Protein AF-A0A6M8W1L6-F1 (afdb_monomer_lite)

Sequence (162 aa):
MGEPEAQQQRPSSHPTWVLRTQVPGSVEWVDRRVSARSVLQAEAILRRQGFAVDTAGSRVVDALPDDLDSIPMVPGPLKCVRCGYELNGLTVIDAVIECPECGNGQVLLAYRPETGVDAAEQARGRRPGAIVKLVVRMLVGLLALLGAFVLLMFLSAVLLSF

Foldseek 3Di:
DDDPPDPPPDPPCQWKKWWWWDDVPHPDTDTDIDRDNDLVRRCVVCVVVVIDTDCPPMDTDGPDPPCVVPPPPPPDFDADPPPRHGQPPADQDPQWDQDPVPRDTDRNDPPPVPCPVVVVVVVVVPPVVVVVVVVVVVVVVVVVVVVVVVVVVVVVVVVVVD

Secondary structure (DSSP, 8-state):
-------------PPEEEEEEEPTT---EEEEEEE-SSHHHHHHHHHHTT-EEEEEEEEEEP-S-GGGGGS----S--B-TTT--B-TTPPPBTTEEE-TTT--EEES-------TTHHHHHHH-S-THHHHHHHHHHHHHHHHHHHHHHHHHHHHHHHHH-

Structure (mmCIF, N/CA/C/O backbone):
data_AF-A0A6M8W1L6-F1
#
_entry.id   AF-A0A6M8W1L6-F1
#
loop_
_atom_site.group_PDB
_atom_site.id
_atom_site.type_symbol
_atom_site.label_atom_id
_atom_site.label_alt_id
_atom_site.label_comp_id
_atom_site.label_asym_id
_atom_site.label_entity_id
_atom_site.label_seq_id
_atom_site.pdbx_PDB_ins_code
_atom_site.Cartn_x
_atom_site.Cartn_y
_atom_site.Cartn_z
_atom_site.occupancy
_atom_site.B_iso_or_equiv
_atom_site.auth_seq_id
_atom_site.auth_comp_id
_atom_site.auth_asym_id
_atom_site.auth_atom_id
_atom_site.pdbx_PDB_model_num
ATOM 1 N N . MET A 1 1 ? -42.434 33.999 -1.857 1.00 41.47 1 MET A N 1
ATOM 2 C CA . MET A 1 1 ? -41.641 33.190 -2.803 1.00 41.47 1 MET A CA 1
ATOM 3 C C . MET A 1 1 ? -40.193 33.357 -2.389 1.00 41.47 1 MET A C 1
ATOM 5 O O . MET A 1 1 ? -39.662 34.440 -2.569 1.00 41.47 1 MET A O 1
ATOM 9 N N . GLY A 1 2 ? -39.637 32.369 -1.693 1.00 57.69 2 GLY A N 1
ATOM 10 C CA . GLY A 1 2 ? -38.225 32.336 -1.312 1.00 57.69 2 GLY A CA 1
ATOM 11 C C . GLY A 1 2 ? -37.611 31.111 -1.969 1.00 57.69 2 GLY A C 1
ATOM 12 O O . GLY A 1 2 ? -38.146 30.015 -1.806 1.00 57.69 2 GLY A O 1
ATOM 13 N N . GLU A 1 3 ? -36.574 31.31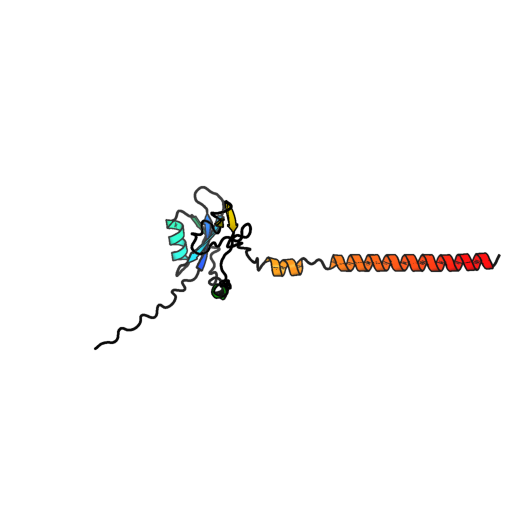4 -2.773 1.00 50.88 3 GLU A N 1
ATOM 14 C CA . GLU A 1 3 ? -35.787 30.226 -3.349 1.00 50.88 3 GLU A CA 1
ATOM 15 C C . GLU A 1 3 ? -35.067 29.466 -2.224 1.00 50.88 3 GLU A C 1
ATOM 17 O O . GLU A 1 3 ? -34.486 30.100 -1.340 1.00 50.88 3 GLU A O 1
ATOM 22 N N . PRO A 1 4 ? -35.103 28.123 -2.210 1.00 61.19 4 PRO A N 1
ATOM 23 C CA . PRO A 1 4 ? -34.268 27.350 -1.308 1.00 61.19 4 PRO A CA 1
ATOM 24 C C . PRO A 1 4 ? -32.812 27.456 -1.774 1.00 61.19 4 PRO A C 1
ATOM 26 O O . PRO A 1 4 ? -32.452 26.943 -2.833 1.00 61.19 4 PRO A O 1
ATOM 29 N N . GLU A 1 5 ? -31.975 28.123 -0.975 1.00 54.34 5 GLU A N 1
ATOM 30 C CA . GLU A 1 5 ? -30.519 28.070 -1.104 1.00 54.34 5 GLU A CA 1
ATOM 31 C C . GLU A 1 5 ? -30.075 26.605 -1.139 1.00 54.34 5 GLU A C 1
ATOM 33 O O . GLU A 1 5 ? -30.212 25.860 -0.164 1.00 54.34 5 GLU A O 1
ATOM 38 N N . ALA A 1 6 ? -29.542 26.190 -2.287 1.00 51.97 6 ALA A N 1
ATOM 39 C CA . ALA A 1 6 ? -28.841 24.932 -2.424 1.00 51.97 6 ALA A CA 1
ATOM 40 C C . ALA A 1 6 ? -27.669 24.942 -1.435 1.00 51.97 6 ALA A C 1
ATOM 42 O O . ALA A 1 6 ? -26.677 25.646 -1.628 1.00 51.97 6 ALA A O 1
ATOM 43 N N . GLN A 1 7 ? -27.803 24.177 -0.349 1.00 47.72 7 GLN A N 1
ATOM 44 C CA . GLN A 1 7 ? -26.720 23.899 0.583 1.00 47.72 7 GLN A CA 1
ATOM 45 C C . GLN A 1 7 ? -25.635 23.141 -0.174 1.00 47.72 7 GLN A C 1
ATOM 47 O O . GLN A 1 7 ? -25.642 21.916 -0.272 1.00 47.72 7 GLN A O 1
ATOM 52 N N . GLN A 1 8 ? -24.714 23.905 -0.746 1.00 50.78 8 GLN A N 1
ATOM 53 C CA . GLN A 1 8 ? -23.505 23.415 -1.366 1.00 50.78 8 GLN A CA 1
ATOM 54 C C . GLN A 1 8 ? -22.706 22.714 -0.268 1.00 50.78 8 GLN A C 1
ATOM 56 O O . GLN A 1 8 ? -22.061 23.358 0.563 1.00 50.78 8 GLN A O 1
ATOM 61 N N . GLN A 1 9 ? -22.848 21.387 -0.211 1.00 44.72 9 GLN A N 1
ATOM 62 C CA . GLN A 1 9 ? -22.098 20.489 0.655 1.00 44.72 9 GLN A CA 1
ATOM 63 C C . GLN A 1 9 ? -20.616 20.719 0.373 1.00 44.72 9 GLN A C 1
ATOM 65 O O . GLN A 1 9 ? -20.039 20.140 -0.543 1.00 44.72 9 GLN A O 1
ATOM 70 N N . ARG A 1 10 ? -19.997 21.628 1.137 1.00 48.19 10 ARG A N 1
ATOM 71 C CA . ARG A 1 10 ? -18.546 21.763 1.149 1.00 48.19 10 ARG A CA 1
ATOM 72 C C . ARG A 1 10 ? -18.006 20.404 1.578 1.00 48.19 10 ARG A C 1
ATOM 74 O O . ARG A 1 10 ? -18.414 19.943 2.649 1.00 48.19 10 ARG A O 1
ATOM 81 N N . PRO A 1 11 ? -17.128 19.764 0.790 1.00 51.62 11 PRO A N 1
ATOM 82 C CA . PRO A 1 11 ? -16.480 18.542 1.224 1.00 51.62 11 PRO A CA 1
ATOM 83 C C . PRO A 1 11 ? -15.803 18.854 2.555 1.00 51.62 11 PRO A C 1
ATOM 85 O O . PRO A 1 11 ? -14.938 19.726 2.651 1.00 51.62 11 PRO A O 1
ATOM 88 N N . SER A 1 12 ? -16.276 18.219 3.624 1.00 54.59 12 SER A N 1
ATOM 89 C CA . SER A 1 12 ? -15.684 18.346 4.946 1.00 54.59 12 SER A CA 1
ATOM 90 C C . SER A 1 12 ? -14.372 17.569 4.933 1.00 54.59 12 SER A C 1
ATOM 92 O O . SER A 1 12 ? -14.301 16.454 5.446 1.00 54.59 12 SER A O 1
ATOM 94 N N . SER A 1 13 ? -13.342 18.128 4.297 1.00 69.88 13 SER A N 1
ATOM 95 C CA . SER A 1 13 ? -12.007 17.543 4.225 1.00 69.88 13 SER A CA 1
ATOM 96 C C . SER A 1 13 ? -11.317 17.735 5.575 1.00 69.88 13 SER A C 1
ATOM 98 O O . SER A 1 13 ? -10.449 18.589 5.762 1.00 69.88 13 SER A O 1
ATOM 100 N N . HIS A 1 14 ? -11.779 17.002 6.585 1.00 80.81 14 HIS A N 1
ATOM 101 C CA . HIS A 1 14 ? -11.074 16.929 7.852 1.00 80.81 14 HIS A CA 1
ATOM 102 C C . HIS A 1 14 ? -9.703 16.281 7.606 1.00 80.81 14 HIS A C 1
ATOM 104 O O . HIS A 1 14 ? -9.654 15.214 6.985 1.00 80.81 14 HIS A O 1
ATOM 110 N N . PRO A 1 15 ? -8.599 16.905 8.064 1.00 87.06 15 PRO A N 1
ATOM 111 C CA . PRO A 1 15 ? -7.268 16.361 7.842 1.00 87.06 15 PRO A CA 1
ATOM 112 C C . PRO A 1 15 ? -7.155 14.972 8.474 1.00 87.06 15 PRO A C 1
ATOM 114 O O . PRO A 1 15 ? -7.753 14.683 9.518 1.00 87.06 15 PRO A O 1
ATOM 117 N N . THR A 1 16 ? -6.394 14.096 7.823 1.00 90.25 16 THR A N 1
ATOM 118 C CA . THR A 1 16 ? -6.144 12.749 8.333 1.00 90.25 16 THR A CA 1
ATOM 119 C C . THR A 1 16 ? -4.888 12.771 9.190 1.00 90.25 16 THR A C 1
ATOM 121 O O . THR A 1 16 ? -3.798 13.092 8.724 1.00 90.25 16 THR A O 1
ATOM 124 N N . TRP A 1 17 ? -5.032 12.421 10.462 1.00 92.81 17 TRP A N 1
ATOM 125 C CA . TRP A 1 17 ? -3.925 12.320 11.403 1.00 92.81 17 TRP A CA 1
ATOM 126 C C . TRP A 1 17 ? -3.425 10.886 11.468 1.00 92.81 17 TRP A C 1
ATOM 128 O O . TRP A 1 17 ? -4.224 9.951 11.506 1.00 92.81 17 TRP A O 1
ATOM 138 N N . VAL A 1 18 ? -2.109 10.713 11.529 1.00 94.75 18 VAL A N 1
ATOM 139 C CA . VAL A 1 18 ? -1.475 9.431 11.843 1.00 94.75 18 VAL A CA 1
ATOM 140 C C . VAL A 1 18 ? -0.905 9.513 13.247 1.00 94.75 18 VAL A C 1
ATOM 142 O O . VAL A 1 18 ? -0.069 10.372 13.524 1.00 94.75 18 VAL A O 1
ATOM 145 N N . LEU A 1 19 ? -1.384 8.635 14.127 1.00 96.06 19 LEU A N 1
ATOM 146 C CA . LEU A 1 19 ? -0.928 8.512 15.507 1.00 96.06 19 LEU A CA 1
ATOM 147 C C . LEU A 1 19 ? -0.441 7.093 15.754 1.00 96.06 19 LEU A C 1
ATOM 149 O O . LEU A 1 19 ? -1.013 6.130 15.239 1.00 96.06 19 LEU A O 1
ATOM 153 N N . ARG A 1 20 ? 0.592 6.962 16.581 1.00 96.62 20 ARG A N 1
ATOM 154 C CA . ARG A 1 20 ? 1.098 5.659 16.989 1.00 96.62 20 ARG A CA 1
ATOM 155 C C . ARG A 1 20 ? 0.250 5.147 18.149 1.00 96.62 20 ARG A C 1
ATOM 157 O O . ARG A 1 20 ? 0.045 5.849 19.137 1.00 96.62 20 ARG A O 1
ATOM 164 N N . THR A 1 21 ? -0.279 3.938 18.013 1.00 96.44 21 THR A N 1
ATOM 165 C CA . THR A 1 21 ? -1.199 3.339 18.986 1.00 96.44 21 THR A CA 1
ATOM 166 C C . THR A 1 21 ? -0.722 1.973 19.433 1.00 96.44 21 THR A C 1
ATOM 168 O O . THR A 1 21 ? -0.208 1.210 18.621 1.00 96.44 21 THR A O 1
ATOM 171 N N . GLN A 1 22 ? -0.910 1.650 20.705 1.00 96.44 22 GLN A N 1
ATOM 172 C CA . GLN A 1 22 ? -0.667 0.313 21.229 1.00 96.44 22 GLN A CA 1
ATOM 173 C C . GLN A 1 22 ? -1.964 -0.492 21.166 1.00 96.44 22 GLN A C 1
ATOM 175 O O . GLN A 1 22 ? -3.006 -0.043 21.657 1.00 96.44 22 GLN A O 1
ATOM 180 N N . VAL A 1 23 ? -1.910 -1.679 20.559 1.00 91.12 23 VAL A N 1
ATOM 181 C CA . VAL A 1 23 ? -3.072 -2.575 20.484 1.00 91.12 23 VAL A CA 1
ATOM 182 C C . VAL A 1 23 ? -3.405 -3.085 21.896 1.00 91.12 23 VAL A C 1
ATOM 184 O O . VAL A 1 23 ? -2.493 -3.525 22.601 1.00 91.12 23 VAL A O 1
ATOM 187 N N . PRO A 1 24 ? -4.679 -3.051 22.335 1.00 92.31 24 PRO A N 1
ATOM 188 C CA . PRO A 1 24 ? -5.061 -3.532 23.659 1.00 92.31 24 PRO A CA 1
ATOM 189 C C . PRO A 1 24 ? -4.610 -4.980 23.875 1.00 92.31 24 PRO A C 1
ATOM 191 O O . PRO A 1 24 ? -4.923 -5.857 23.075 1.00 92.31 24 PRO A O 1
ATOM 194 N N . GLY A 1 25 ? -3.858 -5.225 24.949 1.00 92.75 25 GLY A N 1
ATOM 195 C CA . GLY A 1 25 ? -3.314 -6.553 25.255 1.00 92.75 25 GLY A CA 1
ATOM 196 C C . GLY A 1 25 ? -2.053 -6.943 24.471 1.00 92.75 25 GLY A C 1
ATOM 197 O O . GLY A 1 25 ? -1.575 -8.061 24.633 1.00 92.75 25 GLY A O 1
ATOM 198 N N . SER A 1 26 ? -1.488 -6.041 23.664 1.00 93.75 26 SER A N 1
ATOM 199 C CA . SER A 1 26 ? -0.221 -6.237 22.951 1.00 93.75 26 SER A CA 1
ATOM 200 C C . SER A 1 26 ? 0.820 -5.192 23.361 1.00 93.75 26 SER A C 1
ATOM 202 O O . SER A 1 26 ? 0.491 -4.102 23.825 1.00 93.75 26 SER A O 1
ATOM 204 N N . VAL A 1 27 ? 2.099 -5.512 23.168 1.00 94.44 27 VAL A N 1
ATOM 205 C CA . VAL A 1 27 ? 3.224 -4.559 23.274 1.00 94.44 27 VAL A CA 1
ATOM 206 C C . VAL A 1 27 ? 3.544 -3.874 21.941 1.00 94.44 27 VAL A C 1
ATOM 208 O O . VAL A 1 27 ? 4.399 -2.994 21.882 1.00 94.44 27 VAL A O 1
ATOM 211 N N . GLU A 1 28 ? 2.871 -4.281 20.867 1.00 94.75 28 GLU A N 1
ATOM 212 C CA . GLU A 1 28 ? 3.104 -3.764 19.525 1.00 94.75 28 GLU A CA 1
ATOM 213 C C . GLU A 1 28 ? 2.476 -2.379 19.332 1.00 94.75 28 GLU A C 1
ATOM 215 O O . GL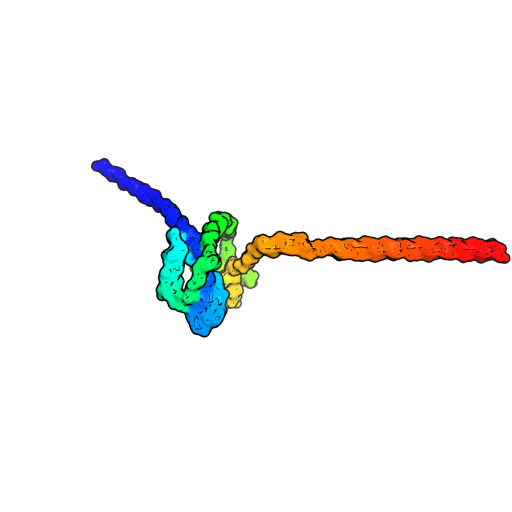U A 1 28 ? 1.302 -2.147 19.647 1.00 94.75 28 GLU A O 1
ATOM 220 N N . TRP A 1 29 ? 3.277 -1.468 18.779 1.00 94.19 29 TRP A N 1
ATOM 221 C CA . TRP A 1 29 ? 2.863 -0.124 18.403 1.00 94.19 29 TRP A CA 1
ATOM 222 C C . TRP A 1 29 ? 2.630 -0.049 16.898 1.00 94.19 29 TRP A C 1
ATOM 224 O O . TRP A 1 29 ? 3.533 -0.325 16.111 1.00 94.19 29 TRP A O 1
ATOM 234 N N . VAL A 1 30 ? 1.433 0.376 16.504 1.00 93.94 30 VAL A N 1
ATOM 235 C CA . VAL A 1 30 ? 1.002 0.466 15.108 1.00 93.94 30 VAL A CA 1
ATOM 236 C C . VAL A 1 30 ? 0.506 1.877 14.814 1.00 93.94 30 VAL A C 1
ATOM 238 O O . VAL A 1 30 ? -0.259 2.461 15.589 1.00 93.94 30 VAL A O 1
ATOM 241 N N . ASP A 1 31 ? 0.922 2.419 13.674 1.00 94.62 31 ASP A N 1
ATOM 242 C CA . ASP A 1 31 ? 0.428 3.695 13.164 1.00 94.62 31 ASP A CA 1
ATOM 243 C C . ASP A 1 31 ? -1.031 3.537 12.698 1.00 94.62 31 ASP A C 1
ATOM 245 O O . ASP A 1 31 ? -1.335 2.760 11.790 1.00 94.62 31 ASP A O 1
ATOM 249 N N . ARG A 1 32 ? -1.951 4.295 13.302 1.00 92.56 32 ARG A N 1
ATOM 250 C CA . ARG A 1 32 ? -3.367 4.350 12.914 1.00 92.56 32 ARG A CA 1
ATOM 251 C C . ARG A 1 32 ? -3.726 5.711 12.347 1.00 92.56 32 ARG A C 1
ATOM 253 O O . ARG A 1 32 ? -3.283 6.745 12.844 1.00 92.56 32 ARG A O 1
ATOM 260 N N . ARG A 1 33 ? -4.558 5.693 11.305 1.00 92.50 33 ARG A N 1
ATOM 261 C CA . ARG A 1 33 ? -5.061 6.893 10.629 1.00 92.50 33 ARG A CA 1
ATOM 262 C C . ARG A 1 33 ? -6.453 7.242 11.144 1.00 92.50 33 ARG A C 1
ATOM 264 O O . ARG A 1 33 ? -7.316 6.368 11.183 1.00 92.50 33 ARG A O 1
ATOM 271 N N . VAL A 1 34 ? -6.679 8.500 11.512 1.00 91.69 34 VAL A N 1
ATOM 272 C CA . VAL A 1 34 ? -7.975 9.003 11.988 1.00 91.69 34 VAL A CA 1
ATOM 273 C C . VAL A 1 34 ? -8.242 10.383 11.402 1.00 91.69 34 VAL A C 1
ATOM 275 O O . VAL A 1 34 ? -7.403 11.277 11.493 1.00 91.69 34 VAL A O 1
ATOM 278 N N . SER A 1 35 ? -9.426 10.573 10.822 1.00 91.25 35 SER A N 1
ATOM 279 C CA . SER A 1 35 ? -9.874 11.889 10.366 1.00 91.25 35 SER A CA 1
ATOM 280 C C . SER A 1 35 ? -10.371 12.710 11.557 1.00 91.25 35 SER A C 1
ATOM 282 O O . SER A 1 35 ? -11.282 12.292 12.276 1.00 91.25 35 SER A O 1
ATOM 284 N N . ALA A 1 36 ? -9.741 13.858 11.807 1.00 92.19 36 ALA A N 1
ATOM 285 C CA . ALA A 1 36 ? -10.075 14.727 12.933 1.00 92.19 36 ALA A CA 1
ATOM 286 C C . ALA A 1 36 ? -9.632 16.169 12.667 1.00 92.19 36 ALA A C 1
ATOM 288 O O . ALA A 1 36 ? -8.711 16.426 11.897 1.00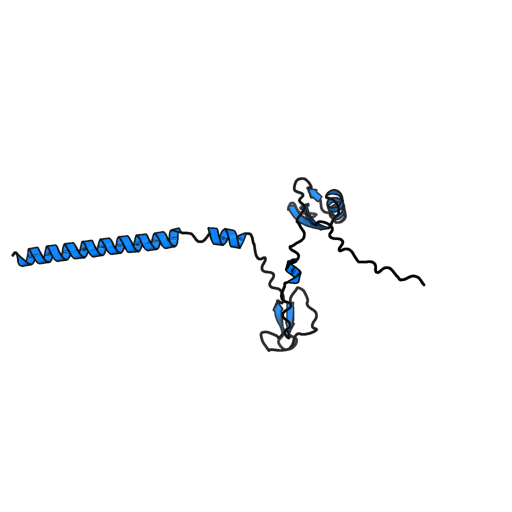 92.19 36 ALA A O 1
ATOM 289 N N . ARG A 1 37 ? -10.242 17.142 13.350 1.00 93.44 37 ARG A N 1
ATOM 290 C CA . ARG A 1 37 ? -9.880 18.563 13.206 1.00 93.44 37 ARG A CA 1
ATOM 291 C C . ARG A 1 37 ? -8.568 18.920 13.903 1.00 93.44 37 ARG A C 1
ATOM 293 O O . ARG A 1 37 ? -7.958 19.925 13.565 1.00 93.44 37 ARG A O 1
ATOM 300 N N . SER A 1 38 ? -8.146 18.122 14.880 1.00 94.69 38 SER A N 1
ATOM 301 C CA . SER A 1 38 ? -6.921 18.335 15.649 1.00 94.69 38 SER A CA 1
ATOM 302 C C . SER A 1 38 ? -6.356 17.014 16.167 1.00 94.69 38 SER A C 1
ATOM 304 O O . SER A 1 38 ? -7.087 16.030 16.307 1.00 94.69 38 SER A O 1
ATOM 306 N N . VAL A 1 39 ? -5.068 17.015 16.521 1.00 95.88 39 VAL A N 1
ATOM 307 C CA . VAL A 1 39 ? -4.394 15.859 17.134 1.00 95.88 39 VAL A CA 1
ATOM 308 C C . VAL A 1 39 ? -5.079 15.400 18.427 1.00 95.88 39 VAL A C 1
ATOM 310 O O . VAL A 1 39 ? -5.262 14.204 18.625 1.00 95.88 39 VAL A O 1
ATOM 313 N N . LEU A 1 40 ? -5.551 16.336 19.260 1.00 97.06 40 LEU A N 1
ATOM 314 C CA . LEU A 1 40 ? -6.254 16.025 20.513 1.00 97.06 40 LEU A CA 1
ATOM 315 C C . LEU A 1 40 ? -7.595 15.331 20.257 1.00 97.06 40 LEU A C 1
ATOM 317 O O . LEU A 1 40 ? -7.993 14.431 20.995 1.00 97.06 40 LEU A O 1
ATOM 321 N N . GLN A 1 41 ? -8.300 15.728 19.193 1.00 96.38 41 GLN A N 1
ATOM 322 C CA . GLN A 1 41 ? -9.532 15.057 18.796 1.00 96.38 41 GLN A CA 1
ATOM 323 C C . GLN A 1 41 ? -9.240 13.649 18.260 1.00 96.38 41 GLN A C 1
ATOM 325 O O . GLN A 1 41 ? -9.953 12.713 18.615 1.00 96.38 41 GLN A O 1
ATOM 330 N N . ALA A 1 42 ? -8.187 13.487 17.453 1.00 95.62 42 ALA A N 1
ATOM 331 C CA . ALA A 1 42 ? -7.760 12.181 16.953 1.00 95.62 42 ALA A CA 1
ATOM 332 C C . ALA A 1 42 ? -7.368 11.231 18.101 1.00 95.62 42 ALA A C 1
ATOM 334 O O . ALA A 1 42 ? -7.808 10.082 18.137 1.00 95.62 42 ALA A O 1
ATOM 335 N N . GLU A 1 43 ? -6.617 11.728 19.085 1.00 97.50 43 GLU A N 1
ATOM 336 C CA . GLU A 1 43 ? -6.265 10.995 20.301 1.00 97.50 43 GLU A CA 1
ATOM 337 C C . GLU A 1 43 ? -7.511 10.578 21.094 1.00 97.50 43 GLU A C 1
ATOM 339 O O . GLU A 1 43 ? -7.645 9.413 21.469 1.00 97.50 43 GLU A O 1
ATOM 344 N N . ALA A 1 44 ? -8.450 11.501 21.323 1.00 97.12 44 ALA A N 1
ATOM 345 C CA . ALA A 1 44 ? -9.676 11.209 22.062 1.00 97.12 44 ALA A CA 1
ATOM 346 C C . ALA A 1 44 ? -10.525 10.123 21.379 1.00 97.12 44 ALA A C 1
ATOM 348 O O . ALA A 1 44 ? -11.110 9.281 22.064 1.00 97.12 44 ALA A O 1
ATOM 349 N N . ILE A 1 45 ? -10.579 10.116 20.043 1.00 96.00 45 ILE A N 1
ATOM 350 C CA . ILE A 1 45 ? -11.257 9.072 19.262 1.00 96.00 45 ILE A CA 1
ATOM 351 C C . ILE A 1 45 ? -10.595 7.708 19.504 1.00 96.00 45 ILE A C 1
ATOM 353 O O . ILE A 1 45 ? -11.291 6.745 19.822 1.00 96.00 45 ILE A O 1
ATOM 357 N N . LEU A 1 46 ? -9.265 7.628 19.418 1.00 96.19 46 LEU A N 1
ATOM 358 C CA . LEU A 1 46 ? -8.515 6.379 19.599 1.00 96.19 46 LEU A CA 1
ATOM 359 C C . LEU A 1 46 ? -8.595 5.848 21.036 1.00 96.19 46 LEU A C 1
ATOM 361 O O . LEU A 1 46 ? -8.805 4.653 21.242 1.00 96.19 46 LEU A O 1
ATOM 365 N N . ARG A 1 47 ? -8.525 6.724 22.043 1.00 96.06 47 ARG A N 1
ATOM 366 C CA . ARG A 1 47 ? -8.679 6.323 23.451 1.00 96.06 47 ARG A CA 1
ATOM 367 C C . ARG A 1 47 ? -10.070 5.761 23.752 1.00 96.06 47 ARG A C 1
ATOM 369 O O . ARG A 1 47 ? -10.182 4.805 24.512 1.00 96.06 47 ARG A O 1
ATOM 376 N N . ARG A 1 48 ? -11.135 6.291 23.131 1.00 96.12 48 ARG A N 1
ATOM 377 C CA . ARG A 1 48 ? -12.502 5.734 23.261 1.00 96.12 48 ARG A CA 1
ATOM 378 C C . ARG A 1 48 ? -12.631 4.326 22.681 1.00 96.12 48 ARG A C 1
ATOM 380 O O . ARG A 1 48 ? -13.504 3.582 23.107 1.00 96.12 48 ARG A O 1
ATOM 387 N N . GLN A 1 49 ? -11.765 3.965 21.737 1.00 95.44 49 GLN A N 1
ATOM 388 C CA . GLN A 1 49 ? -11.678 2.618 21.172 1.00 95.44 49 GLN A CA 1
ATOM 389 C C . GLN A 1 49 ? -10.779 1.680 22.002 1.00 95.44 49 GLN A C 1
ATOM 391 O O . GLN A 1 49 ? -10.593 0.526 21.629 1.00 95.44 49 GLN A O 1
ATOM 396 N N . GLY A 1 50 ? -10.225 2.156 23.123 1.00 95.44 50 GLY A N 1
ATOM 397 C CA . GLY A 1 50 ? -9.390 1.369 24.032 1.00 95.44 50 GLY A CA 1
ATOM 398 C C . GLY A 1 50 ? -7.896 1.374 23.706 1.00 95.44 50 GLY A C 1
ATOM 399 O O . GLY A 1 50 ? -7.137 0.705 24.400 1.00 95.44 50 GLY A O 1
ATOM 400 N N . PHE A 1 51 ? -7.448 2.120 22.693 1.00 95.94 51 PHE A N 1
ATOM 401 C CA . PHE A 1 51 ? -6.025 2.211 22.356 1.00 95.94 51 PHE A CA 1
ATOM 402 C C . PHE A 1 51 ? -5.275 3.139 23.320 1.00 95.94 51 PHE A C 1
ATOM 404 O O . PHE A 1 51 ? -5.755 4.230 23.644 1.00 95.94 51 PHE A O 1
ATOM 411 N N . ALA A 1 52 ? -4.056 2.756 23.713 1.00 96.50 52 ALA A N 1
ATOM 412 C CA . ALA A 1 52 ? -3.090 3.721 24.238 1.00 96.50 52 ALA A CA 1
ATOM 413 C C . ALA A 1 52 ? -2.436 4.458 23.060 1.00 96.50 52 ALA A C 1
ATOM 415 O O . ALA A 1 52 ? -2.174 3.853 22.020 1.00 96.50 52 ALA A O 1
ATOM 416 N N . VAL A 1 53 ? -2.218 5.766 23.195 1.00 96.12 53 VAL A N 1
ATOM 417 C CA . VAL A 1 53 ? -1.833 6.649 22.084 1.00 96.12 53 VAL A CA 1
ATOM 418 C C . VAL A 1 53 ? -0.562 7.409 22.443 1.00 96.12 53 VAL A C 1
ATOM 420 O O . VAL A 1 53 ? -0.483 7.991 23.523 1.00 96.12 53 VAL A O 1
ATOM 423 N N . ASP A 1 54 ? 0.400 7.433 21.523 1.00 95.88 54 ASP A N 1
ATOM 424 C CA . ASP A 1 54 ? 1.585 8.287 21.573 1.00 95.88 54 ASP A CA 1
ATOM 425 C C . ASP A 1 54 ? 1.448 9.421 20.546 1.00 95.88 54 ASP A C 1
ATOM 427 O O . ASP A 1 54 ? 1.415 9.204 19.330 1.00 95.88 54 ASP A O 1
ATOM 431 N N . THR A 1 55 ? 1.346 10.652 21.048 1.00 94.00 55 THR A N 1
ATOM 432 C CA . THR A 1 55 ? 1.202 11.863 20.232 1.00 94.00 55 THR A CA 1
ATOM 433 C C . THR A 1 55 ? 2.542 12.467 19.812 1.00 94.00 55 THR A C 1
ATOM 435 O O . THR A 1 55 ? 2.547 13.340 18.941 1.00 94.00 55 THR A O 1
ATOM 438 N N . ALA A 1 56 ? 3.674 12.027 20.377 1.00 92.31 56 ALA A N 1
ATOM 439 C CA . ALA A 1 56 ? 4.993 12.591 20.076 1.00 92.31 56 ALA A CA 1
ATOM 440 C C . ALA A 1 56 ? 5.402 12.368 18.610 1.00 92.31 56 ALA A C 1
ATOM 442 O O . ALA A 1 56 ? 6.095 13.198 18.028 1.00 92.31 56 ALA A O 1
ATOM 443 N N . GLY A 1 57 ? 4.925 11.277 18.000 1.00 86.06 57 GLY A N 1
ATOM 444 C CA . GLY A 1 57 ? 5.114 10.961 16.581 1.00 86.06 57 GLY A CA 1
ATOM 445 C C . GLY A 1 57 ? 3.956 11.371 15.667 1.00 86.06 57 GLY A C 1
ATOM 446 O O . GLY A 1 57 ? 3.894 10.898 14.532 1.00 86.06 57 GLY A O 1
ATOM 447 N N . SER A 1 58 ? 3.007 12.181 16.150 1.00 90.00 58 SER A N 1
ATOM 448 C CA . SER A 1 58 ? 1.822 12.528 15.363 1.00 90.00 58 SER A CA 1
ATOM 449 C C . SER A 1 58 ? 2.169 13.402 14.156 1.00 90.00 58 SER A C 1
ATOM 451 O O . SER A 1 58 ? 2.966 14.336 14.236 1.00 90.00 58 SER A O 1
ATOM 453 N N . ARG A 1 59 ? 1.550 13.097 13.016 1.00 93.38 59 ARG A N 1
ATOM 454 C CA . ARG A 1 59 ? 1.689 13.880 11.783 1.00 93.38 59 ARG A CA 1
ATOM 455 C C . ARG A 1 59 ? 0.373 13.939 11.028 1.00 93.38 59 ARG A C 1
ATOM 457 O O . ARG A 1 59 ? -0.400 12.979 11.043 1.00 93.38 59 ARG A O 1
ATOM 464 N N . VAL A 1 60 ? 0.140 15.060 10.356 1.00 91.75 60 VAL A N 1
ATOM 465 C CA . VAL A 1 60 ? -0.916 15.163 9.349 1.00 91.75 60 VAL A CA 1
ATOM 466 C C . VAL A 1 60 ? -0.409 14.457 8.102 1.00 91.75 60 VAL A C 1
ATOM 468 O O . VAL A 1 60 ? 0.698 14.725 7.641 1.00 91.75 60 VAL A O 1
ATOM 471 N N . VAL A 1 61 ? -1.192 13.514 7.598 1.00 88.06 61 VAL A N 1
ATOM 472 C CA . VAL A 1 61 ? -1.001 12.977 6.257 1.00 88.06 61 VAL A CA 1
ATOM 473 C C . VAL A 1 61 ? -2.033 13.681 5.404 1.00 88.06 61 VAL A C 1
ATOM 475 O O . VAL A 1 61 ? -3.235 13.562 5.669 1.00 88.06 61 VAL A O 1
ATOM 478 N N . ASP A 1 62 ? -1.546 14.459 4.437 1.00 77.06 62 ASP A N 1
ATOM 479 C CA . ASP A 1 62 ? -2.401 15.050 3.417 1.00 77.06 62 ASP A CA 1
ATOM 480 C C . ASP A 1 62 ? -3.286 13.940 2.863 1.00 77.06 62 ASP A C 1
ATOM 482 O O . ASP A 1 62 ? -2.830 12.799 2.701 1.00 77.06 62 ASP A O 1
ATOM 486 N N . ALA A 1 63 ? -4.577 14.250 2.712 1.00 61.91 63 ALA A N 1
ATOM 487 C CA . ALA A 1 63 ? -5.546 13.302 2.192 1.00 61.91 63 ALA A CA 1
ATOM 488 C C . ALA A 1 63 ? -4.916 12.583 0.997 1.00 61.91 63 ALA A C 1
ATOM 490 O O . ALA A 1 63 ? -4.236 13.211 0.183 1.00 61.91 63 ALA A O 1
ATOM 491 N N . LEU A 1 64 ? -5.064 11.254 0.990 1.00 55.34 64 LEU A N 1
ATOM 492 C CA . LEU A 1 64 ? -4.643 10.389 -0.106 1.00 55.34 64 LEU A CA 1
ATOM 493 C C . LEU A 1 64 ? -4.911 11.138 -1.421 1.00 55.34 64 LEU A C 1
ATOM 495 O O . LEU A 1 64 ? -6.008 11.691 -1.511 1.00 55.34 64 LEU A O 1
ATOM 499 N N . PRO A 1 65 ? -3.941 11.247 -2.352 1.00 49.44 65 PRO A N 1
ATOM 500 C CA . PRO A 1 65 ? -4.113 12.086 -3.532 1.00 49.44 65 PRO A CA 1
ATOM 501 C C . PRO A 1 65 ? -5.491 11.813 -4.137 1.00 49.44 65 PRO A C 1
ATOM 503 O O . PRO A 1 65 ? -5.844 10.648 -4.335 1.00 49.44 65 PRO A O 1
ATOM 506 N N . ASP A 1 66 ? -6.263 12.879 -4.376 1.00 50.06 66 ASP A N 1
ATOM 507 C CA . ASP A 1 66 ? -7.609 12.837 -4.979 1.00 50.06 66 ASP A CA 1
ATOM 508 C C . ASP A 1 66 ? -7.619 12.105 -6.342 1.00 50.06 66 ASP A C 1
ATOM 510 O O . ASP A 1 66 ? -8.671 11.824 -6.905 1.00 50.06 66 ASP A O 1
ATOM 514 N N . ASP A 1 67 ? -6.454 11.692 -6.845 1.00 44.66 67 ASP A N 1
ATOM 515 C CA . ASP A 1 67 ? -6.257 10.841 -8.016 1.00 44.66 67 ASP A CA 1
ATOM 516 C C . ASP A 1 67 ? -6.906 9.440 -7.917 1.00 44.66 67 ASP A C 1
ATOM 518 O O . ASP A 1 67 ? -6.857 8.676 -8.884 1.00 44.66 67 ASP A O 1
ATOM 522 N N . LEU A 1 68 ? -7.573 9.084 -6.810 1.00 51.03 68 LEU A N 1
ATOM 523 C CA . LEU A 1 68 ? -8.499 7.940 -6.787 1.00 51.03 68 LEU A CA 1
ATOM 524 C C . LEU A 1 68 ? -9.752 8.154 -7.654 1.00 51.03 68 LEU A C 1
ATOM 526 O O . LEU A 1 68 ? -10.353 7.162 -8.067 1.00 51.03 68 LEU A O 1
ATOM 530 N N . ASP A 1 69 ? -10.088 9.396 -8.020 1.00 45.28 69 ASP A N 1
ATOM 531 C CA . ASP A 1 69 ? -11.102 9.693 -9.049 1.00 45.28 69 ASP A CA 1
ATOM 532 C C . ASP A 1 69 ? -10.671 9.238 -10.457 1.00 45.28 69 ASP A C 1
ATOM 534 O O . ASP A 1 69 ? -11.447 9.292 -11.412 1.00 45.28 69 ASP A O 1
ATOM 538 N N . SER A 1 70 ? -9.442 8.732 -10.591 1.00 44.31 70 SER A N 1
ATOM 539 C CA . SER A 1 70 ? -8.911 8.157 -11.821 1.00 44.31 70 SER A CA 1
ATOM 540 C C . SER A 1 70 ? -8.486 6.696 -11.681 1.00 44.31 70 SER A C 1
ATOM 542 O O . SER A 1 70 ? -7.669 6.221 -12.467 1.00 44.31 70 SER A O 1
ATOM 544 N N . ILE A 1 71 ? -9.073 5.919 -10.756 1.00 48.75 71 ILE A N 1
ATOM 545 C CA . ILE A 1 71 ? -9.189 4.486 -11.058 1.00 48.75 71 ILE A CA 1
ATOM 546 C C . ILE A 1 71 ? -10.094 4.434 -12.289 1.00 48.75 71 ILE A C 1
ATOM 548 O O . ILE A 1 71 ? -11.258 4.822 -12.167 1.00 48.75 71 ILE A O 1
ATOM 552 N N . PRO A 1 72 ? -9.619 4.002 -13.472 1.00 43.69 72 PRO A N 1
ATOM 553 C CA . PRO A 1 72 ? -10.521 3.793 -14.584 1.00 43.69 72 PRO A CA 1
ATOM 554 C C . PRO A 1 72 ? -11.538 2.764 -14.099 1.00 43.69 72 PRO A C 1
ATOM 556 O O . PRO A 1 72 ? -11.216 1.584 -13.960 1.00 43.69 72 PRO A O 1
ATOM 559 N N . MET A 1 73 ? -12.759 3.207 -13.788 1.00 47.53 73 MET A N 1
ATOM 560 C CA . MET A 1 73 ? -13.908 2.321 -13.783 1.00 47.53 73 MET A CA 1
ATOM 561 C C . MET A 1 73 ? -13.879 1.704 -15.167 1.00 47.53 73 MET A C 1
ATOM 563 O O . MET A 1 73 ? -14.208 2.385 -16.131 1.00 47.53 73 MET A O 1
ATOM 567 N N . VAL A 1 74 ? -13.373 0.476 -15.284 1.00 49.62 74 VAL A N 1
ATOM 568 C CA . VAL A 1 74 ? -13.361 -0.243 -16.550 1.00 49.62 74 VAL A CA 1
ATOM 569 C C . VAL A 1 74 ? -14.836 -0.383 -16.907 1.00 49.62 74 VAL A C 1
ATOM 571 O O . VAL A 1 74 ? -15.534 -1.154 -16.245 1.00 49.62 74 VAL A O 1
ATOM 574 N N . PRO A 1 75 ? -15.361 0.384 -17.881 1.00 48.41 75 PRO A N 1
ATOM 575 C CA . PRO A 1 75 ? -16.759 0.317 -18.243 1.00 48.41 75 PRO A CA 1
ATOM 576 C C . PRO A 1 75 ? -16.870 -0.889 -19.165 1.00 48.41 75 PRO A C 1
ATOM 578 O O . PRO A 1 75 ? -16.846 -0.787 -20.388 1.00 48.41 75 PRO A O 1
ATOM 581 N N . GLY A 1 76 ? -16.854 -2.067 -18.558 1.00 67.56 76 GLY A N 1
ATOM 582 C CA . GLY A 1 76 ? -16.883 -3.339 -19.246 1.00 67.56 76 GLY A CA 1
ATOM 583 C C . GLY A 1 76 ? -17.614 -4.362 -18.388 1.00 67.56 76 GLY A C 1
ATOM 584 O O . GLY A 1 76 ? -17.509 -4.312 -17.162 1.00 67.56 76 GLY A O 1
ATOM 585 N N . PRO A 1 77 ? -18.369 -5.285 -19.004 1.00 73.88 77 PRO A N 1
ATOM 586 C CA . PRO A 1 77 ? -19.018 -6.356 -18.267 1.00 73.88 77 PRO A CA 1
ATOM 587 C C . PRO A 1 77 ? -17.950 -7.177 -17.538 1.00 73.88 77 PRO A C 1
ATOM 589 O O . PRO A 1 77 ? -17.035 -7.719 -18.164 1.00 73.88 77 PRO A O 1
ATOM 592 N N . LEU A 1 78 ? -18.067 -7.269 -16.214 1.00 84.25 78 LEU A N 1
ATOM 593 C CA . LEU A 1 78 ? -17.224 -8.143 -15.409 1.00 84.25 78 LEU A CA 1
ATOM 594 C C . LEU A 1 78 ? -17.565 -9.585 -15.775 1.00 84.25 78 LEU A C 1
ATOM 596 O O . LEU A 1 78 ? -18.702 -10.014 -15.606 1.00 84.25 78 LEU A O 1
ATOM 600 N N . LYS A 1 79 ? -16.592 -10.331 -16.299 1.00 88.94 79 LYS A N 1
ATOM 601 C CA . LYS A 1 79 ? -16.764 -11.738 -16.675 1.00 88.94 79 LYS A CA 1
ATOM 602 C C . LYS A 1 79 ? -15.855 -12.626 -15.849 1.00 88.94 79 LYS A C 1
ATOM 604 O O . LYS A 1 79 ? -14.724 -12.248 -15.548 1.00 88.94 79 LYS A O 1
ATOM 609 N N . CYS A 1 80 ? -16.341 -13.817 -15.519 1.00 88.69 80 CYS A N 1
ATOM 610 C CA . CYS A 1 80 ? -15.540 -14.836 -14.868 1.00 88.69 80 CYS A CA 1
ATOM 611 C C . CYS A 1 80 ? -14.354 -15.211 -15.759 1.00 88.69 80 CYS A C 1
ATOM 613 O O . CYS A 1 80 ? -14.545 -15.658 -16.889 1.00 88.69 80 CYS A O 1
ATOM 615 N N . VAL A 1 81 ? -13.135 -15.106 -15.230 1.00 87.44 81 VAL A N 1
ATOM 616 C CA . VAL A 1 81 ? -11.900 -15.450 -15.962 1.00 87.44 81 VAL A CA 1
ATOM 617 C C . VAL A 1 81 ? -11.885 -16.914 -16.424 1.00 87.44 81 VAL A C 1
ATOM 619 O O . VAL A 1 81 ? -11.245 -17.246 -17.418 1.00 87.44 81 VAL A O 1
ATOM 622 N N . ARG A 1 82 ? -12.602 -17.800 -15.719 1.00 90.75 82 ARG A N 1
ATOM 623 C CA . ARG A 1 82 ? -12.603 -19.240 -15.993 1.00 90.75 82 ARG A CA 1
ATOM 624 C C . ARG A 1 82 ? -13.675 -19.680 -16.990 1.00 90.75 82 ARG A C 1
ATOM 626 O O . ARG A 1 82 ? -13.370 -20.475 -17.871 1.00 90.75 82 ARG A O 1
ATOM 633 N N . CYS A 1 83 ? -14.915 -19.214 -16.837 1.00 90.81 83 CYS A N 1
ATOM 634 C CA . CYS A 1 83 ? -16.049 -19.680 -17.651 1.00 90.81 83 CYS A CA 1
ATOM 635 C C . CYS A 1 83 ? -16.728 -18.584 -18.487 1.00 90.81 83 CYS A C 1
ATOM 637 O O . CYS A 1 83 ? -17.639 -18.884 -19.250 1.00 90.81 83 CYS A O 1
ATOM 639 N N . GLY A 1 84 ? -16.317 -17.320 -18.354 1.00 89.94 84 GLY A N 1
ATOM 640 C CA . GLY A 1 84 ? -16.882 -16.198 -19.108 1.00 89.94 84 GLY A CA 1
ATOM 641 C C . GLY A 1 84 ? -18.260 -15.717 -18.640 1.00 89.94 84 GLY A C 1
ATOM 642 O O . GLY A 1 84 ? -18.793 -14.789 -19.244 1.00 89.94 84 GLY A O 1
ATOM 643 N N . TYR A 1 85 ? -18.820 -16.309 -17.577 1.00 89.56 85 TYR A N 1
ATOM 644 C CA . TYR A 1 85 ? -20.106 -15.906 -16.997 1.00 89.56 85 TYR A CA 1
ATOM 645 C C . TYR A 1 85 ? -20.092 -14.440 -16.549 1.00 89.56 85 TYR A C 1
ATOM 647 O O . TYR A 1 85 ? -19.093 -13.978 -15.996 1.00 89.56 85 TYR A O 1
ATOM 655 N N . GLU A 1 86 ? -21.188 -13.715 -16.768 1.00 89.50 86 GLU A N 1
ATOM 656 C CA . GLU A 1 86 ? -21.302 -12.303 -16.398 1.00 89.50 86 GLU A CA 1
ATOM 657 C C . GLU A 1 86 ? -21.546 -12.140 -14.895 1.00 89.50 86 GLU A C 1
ATOM 659 O O . GLU A 1 86 ? -22.508 -12.648 -14.333 1.00 89.50 86 GLU A O 1
ATOM 664 N N . LEU A 1 87 ? -20.657 -11.404 -14.238 1.00 86.25 87 LEU A N 1
ATOM 665 C CA . LEU A 1 87 ? -20.629 -11.198 -12.790 1.00 86.25 87 LEU A CA 1
ATOM 666 C C . LEU A 1 87 ? -21.218 -9.841 -12.375 1.00 86.25 87 LEU A C 1
ATOM 668 O O . LEU A 1 87 ? -21.038 -9.395 -11.243 1.00 86.25 87 LEU A O 1
ATOM 672 N N . ASN A 1 88 ? -21.911 -9.166 -13.294 1.00 83.56 88 ASN A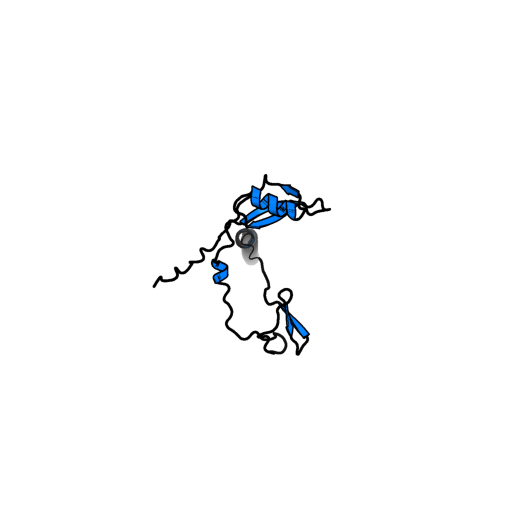 N 1
ATOM 673 C CA . ASN A 1 88 ? -22.546 -7.879 -13.034 1.00 83.56 88 ASN A CA 1
ATOM 674 C C . ASN A 1 88 ? -23.675 -8.043 -11.999 1.00 83.56 88 ASN A C 1
ATOM 676 O O . ASN A 1 88 ? -24.513 -8.931 -12.126 1.00 83.56 88 ASN A O 1
ATOM 680 N N . GLY A 1 89 ? -23.715 -7.173 -10.985 1.00 78.12 89 GLY A N 1
ATOM 681 C CA . GLY A 1 89 ? -24.772 -7.176 -9.963 1.00 78.12 89 GLY A CA 1
ATOM 682 C C . GLY A 1 89 ? -24.595 -8.192 -8.826 1.00 78.12 89 GLY A C 1
ATOM 683 O O . GLY A 1 89 ? -25.470 -8.278 -7.967 1.00 78.12 89 GLY A O 1
ATOM 684 N N . LEU A 1 90 ? -23.483 -8.935 -8.783 1.00 77.94 90 LEU A N 1
ATOM 685 C CA . LEU A 1 90 ? -23.138 -9.788 -7.642 1.00 77.94 90 LEU A CA 1
ATOM 686 C C . LEU A 1 90 ? -22.528 -8.962 -6.499 1.00 77.94 90 LEU A C 1
ATOM 688 O O . LEU A 1 90 ? -21.740 -8.042 -6.727 1.00 77.94 90 LEU A O 1
ATOM 692 N N . THR A 1 91 ? -22.878 -9.310 -5.259 1.00 73.12 91 THR A N 1
ATOM 693 C CA . THR A 1 91 ? -22.318 -8.677 -4.059 1.00 73.12 91 THR A CA 1
ATOM 694 C C . THR A 1 91 ? -20.847 -9.050 -3.904 1.00 73.12 91 THR A C 1
ATOM 696 O O . THR A 1 91 ? -20.495 -10.227 -3.883 1.00 73.12 91 THR A O 1
ATOM 699 N N . VAL A 1 92 ? -19.990 -8.042 -3.761 1.00 74.38 92 VAL A N 1
ATOM 700 C CA . VAL A 1 92 ? -18.563 -8.227 -3.478 1.00 74.38 92 VAL A CA 1
ATOM 701 C C . VAL A 1 92 ? -18.380 -8.481 -1.983 1.00 74.38 92 VAL A C 1
ATOM 703 O O . VAL A 1 92 ? -18.815 -7.665 -1.171 1.00 74.38 92 VAL A O 1
ATOM 706 N N . ILE A 1 93 ? -17.713 -9.578 -1.619 1.00 69.62 93 ILE A N 1
ATOM 707 C CA . ILE A 1 93 ? -17.347 -9.906 -0.233 1.00 69.62 93 ILE A CA 1
ATOM 708 C C . ILE A 1 93 ? -15.820 -9.973 -0.179 1.00 69.62 93 ILE A C 1
ATOM 710 O O . ILE A 1 93 ? -15.207 -10.676 -0.975 1.00 69.62 93 ILE A O 1
ATOM 714 N N . ASP A 1 94 ? -15.191 -9.193 0.701 1.00 68.44 94 ASP A N 1
ATOM 715 C CA . ASP A 1 94 ? -13.730 -9.192 0.895 1.00 68.44 94 ASP A CA 1
ATOM 716 C C . ASP A 1 94 ? -12.901 -8.990 -0.394 1.00 68.44 94 ASP A C 1
ATOM 718 O O . ASP A 1 94 ? -11.834 -9.571 -0.572 1.00 68.44 94 ASP A O 1
ATOM 722 N N . ALA A 1 95 ? -13.395 -8.152 -1.315 1.00 80.44 95 ALA A N 1
ATOM 723 C CA . ALA A 1 95 ? -12.799 -7.898 -2.636 1.00 80.44 95 ALA A CA 1
ATOM 724 C C . ALA A 1 95 ? -12.718 -9.127 -3.567 1.00 80.44 95 ALA A C 1
ATOM 726 O O . ALA A 1 95 ? -12.025 -9.085 -4.590 1.00 80.44 95 ALA A O 1
ATOM 727 N N . VAL A 1 96 ? -13.465 -10.189 -3.262 1.00 78.69 96 VAL A N 1
ATOM 728 C CA . VAL A 1 96 ? -13.623 -11.383 -4.092 1.00 78.69 96 VAL A CA 1
ATOM 729 C C . VAL A 1 96 ? -15.068 -11.468 -4.589 1.00 78.69 96 VAL A C 1
ATOM 731 O O . VAL A 1 96 ? -16.019 -11.195 -3.857 1.00 78.69 96 VAL A O 1
ATOM 734 N N . ILE A 1 97 ? -15.242 -11.843 -5.857 1.0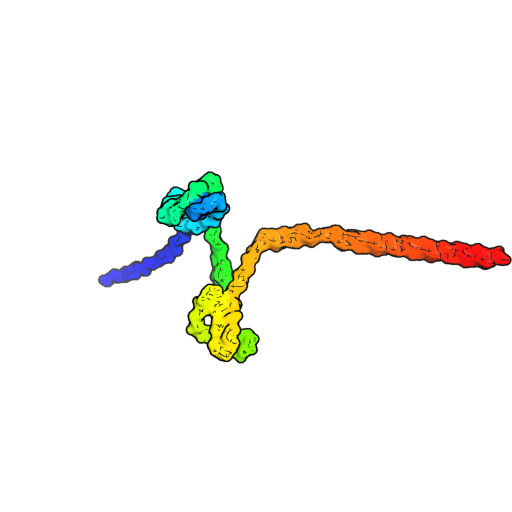0 85.50 97 ILE A N 1
ATOM 735 C CA . ILE A 1 97 ? -16.522 -12.322 -6.389 1.00 85.50 97 ILE A CA 1
ATOM 736 C C . ILE A 1 97 ? -16.382 -13.806 -6.693 1.00 85.50 97 ILE A C 1
ATOM 738 O O . ILE A 1 97 ? -15.522 -14.204 -7.479 1.00 85.50 97 ILE A O 1
ATOM 742 N N . GLU A 1 98 ? -17.261 -14.619 -6.122 1.00 87.94 98 GLU A N 1
ATOM 743 C CA . GLU A 1 98 ? -17.392 -16.025 -6.490 1.00 87.94 98 GLU A CA 1
ATOM 744 C C . GLU A 1 98 ? -18.311 -16.182 -7.703 1.00 87.94 98 GLU A C 1
ATOM 746 O O . GLU A 1 98 ? -19.414 -15.638 -7.759 1.00 87.94 98 GLU A O 1
ATOM 751 N N . CYS A 1 99 ? -17.849 -16.930 -8.703 1.00 89.44 99 CYS A N 1
ATOM 752 C CA . CYS A 1 99 ? -18.668 -17.254 -9.861 1.00 89.44 99 CYS A CA 1
ATOM 753 C C . CYS A 1 99 ? -19.683 -18.361 -9.515 1.00 89.44 99 CYS A C 1
ATOM 755 O O . CYS A 1 99 ? -19.248 -19.458 -9.159 1.00 89.44 99 CYS A O 1
ATOM 757 N N . PRO A 1 100 ? -20.999 -18.145 -9.702 1.00 88.50 100 PRO A N 1
ATOM 758 C CA . PRO A 1 100 ? -22.017 -19.146 -9.368 1.00 88.50 100 PRO A CA 1
ATOM 759 C C . PRO A 1 100 ? -21.978 -20.383 -10.280 1.00 88.50 100 PRO A C 1
ATOM 761 O O . PRO A 1 100 ? -22.364 -21.465 -9.855 1.00 88.50 100 PRO A O 1
ATOM 764 N N . GLU A 1 101 ? -21.475 -20.246 -11.511 1.00 92.81 101 GLU A N 1
ATOM 765 C CA . GLU A 1 101 ? -21.414 -21.348 -12.483 1.00 92.81 101 GLU A CA 1
ATOM 766 C C . GLU A 1 101 ? -20.264 -22.326 -12.215 1.00 92.81 101 GLU A C 1
ATOM 768 O O . GLU A 1 101 ? -20.410 -23.535 -12.364 1.00 92.81 101 GLU A O 1
ATOM 773 N N . CYS A 1 102 ? -19.082 -21.813 -11.854 1.00 91.69 102 CYS A N 1
ATOM 774 C CA . CYS A 1 102 ? -17.869 -22.635 -11.746 1.00 91.69 102 CYS A CA 1
ATOM 775 C C . CYS A 1 102 ? -17.188 -22.596 -10.372 1.00 91.69 102 CYS A C 1
ATOM 777 O O . CYS A 1 102 ? -16.138 -23.220 -10.203 1.00 91.69 102 CYS A O 1
ATOM 779 N N . GLY A 1 103 ? -17.735 -21.838 -9.417 1.00 90.69 103 GLY A N 1
ATOM 780 C CA . GLY A 1 103 ? -17.194 -21.677 -8.065 1.00 90.69 103 GLY A CA 1
ATOM 781 C C . GLY A 1 103 ? -15.866 -20.920 -7.996 1.00 90.69 103 GLY A C 1
ATOM 782 O O . GLY A 1 103 ? -15.204 -20.925 -6.964 1.00 90.69 103 GLY A O 1
ATOM 783 N N . ASN A 1 104 ? -15.416 -20.301 -9.092 1.00 89.56 104 ASN A N 1
ATOM 784 C CA . ASN A 1 104 ? -14.133 -19.607 -9.112 1.00 89.56 104 ASN A CA 1
ATOM 785 C C . ASN A 1 104 ? -14.240 -18.238 -8.426 1.00 89.56 104 ASN A C 1
ATOM 787 O O . ASN A 1 104 ? -14.906 -17.347 -8.957 1.00 89.56 104 ASN A O 1
ATOM 791 N N . GLY A 1 105 ? -13.545 -18.060 -7.302 1.00 85.88 105 GLY A N 1
ATOM 792 C CA . GLY A 1 105 ? -13.343 -16.759 -6.664 1.00 85.88 105 GLY A CA 1
ATOM 793 C C . GLY A 1 105 ? -12.357 -15.906 -7.461 1.00 85.88 105 GLY A C 1
ATOM 794 O O . GLY A 1 105 ? -11.187 -16.264 -7.592 1.00 85.88 105 GLY A O 1
ATOM 795 N N . GLN A 1 106 ? -12.819 -14.788 -8.018 1.00 83.62 106 GLN A N 1
ATOM 796 C CA . GLN A 1 106 ? -11.962 -13.800 -8.669 1.00 83.62 106 GLN A CA 1
ATOM 797 C C . GLN A 1 106 ? -11.775 -12.573 -7.778 1.00 83.62 106 GLN A C 1
ATOM 799 O O . GLN A 1 106 ? -12.742 -11.998 -7.283 1.00 83.62 106 GLN A O 1
ATOM 804 N N . VAL A 1 107 ? -10.523 -12.163 -7.588 1.00 82.25 107 VAL A N 1
ATOM 805 C CA . VAL A 1 107 ? -10.173 -10.963 -6.820 1.00 82.25 107 VAL A CA 1
ATOM 806 C C . VAL A 1 107 ? -10.368 -9.741 -7.718 1.00 82.25 107 VAL A C 1
ATOM 808 O O . VAL A 1 107 ? -9.755 -9.658 -8.782 1.00 82.25 107 VAL A O 1
ATOM 811 N N . LEU A 1 108 ? -11.223 -8.803 -7.311 1.00 73.50 108 LEU A N 1
ATOM 812 C CA . LEU A 1 108 ? -11.522 -7.586 -8.077 1.00 73.50 108 LEU A CA 1
ATOM 813 C C . LEU A 1 108 ? -10.502 -6.473 -7.855 1.00 73.50 108 LEU A C 1
ATOM 815 O O . LEU A 1 108 ? -10.200 -5.717 -8.772 1.00 73.50 108 LEU A O 1
ATOM 819 N N . LEU A 1 109 ? -9.984 -6.371 -6.633 1.00 64.50 109 LEU A N 1
ATOM 820 C CA . LEU A 1 109 ? -8.915 -5.449 -6.284 1.00 64.50 109 LEU A CA 1
ATOM 821 C C . LEU A 1 109 ? -7.723 -6.264 -5.799 1.00 64.50 109 LEU A C 1
ATOM 823 O O . LEU A 1 109 ? -7.629 -6.628 -4.629 1.00 64.50 109 LEU A O 1
ATOM 827 N N . ALA A 1 110 ? -6.760 -6.495 -6.686 1.00 54.66 110 ALA A N 1
ATOM 828 C CA . ALA A 1 110 ? -5.395 -6.653 -6.221 1.00 54.66 110 ALA A CA 1
ATOM 829 C C . ALA A 1 110 ? -4.917 -5.250 -5.835 1.00 54.66 110 ALA A C 1
ATOM 831 O O . ALA A 1 110 ? -4.396 -4.519 -6.676 1.00 54.66 110 ALA A O 1
ATOM 832 N N . TYR A 1 111 ? -5.130 -4.846 -4.578 1.00 44.28 111 TYR A N 1
ATOM 833 C CA . TYR A 1 111 ? -4.402 -3.709 -4.024 1.00 44.28 111 TYR A CA 1
ATOM 834 C C . TYR A 1 111 ? -2.926 -4.110 -3.997 1.00 44.28 111 TYR A C 1
ATOM 836 O O . TYR A 1 111 ? -2.423 -4.671 -3.026 1.00 44.28 111 TYR A O 1
ATOM 844 N N . ARG A 1 112 ? -2.226 -3.881 -5.110 1.00 44.81 112 ARG A N 1
ATOM 845 C CA . ARG A 1 112 ? -0.799 -3.630 -5.047 1.00 44.81 112 ARG A CA 1
ATOM 846 C C . ARG A 1 112 ? -0.714 -2.249 -4.419 1.00 44.81 112 ARG A C 1
ATOM 848 O O . ARG A 1 112 ? -1.119 -1.299 -5.086 1.00 44.81 112 ARG A O 1
ATOM 855 N N . PRO A 1 113 ? -0.236 -2.098 -3.170 1.00 44.94 113 PRO A N 1
ATOM 856 C CA . PRO A 1 113 ? 0.333 -0.818 -2.822 1.00 44.94 113 PRO A CA 1
ATOM 857 C C . PRO A 1 113 ? 1.386 -0.590 -3.897 1.00 44.94 113 PRO A C 1
ATOM 859 O O . PRO A 1 113 ? 2.367 -1.330 -3.979 1.00 44.94 113 PRO A O 1
ATOM 862 N N . GLU A 1 114 ? 1.139 0.363 -4.785 1.00 46.19 114 GLU A N 1
ATOM 863 C CA . GLU A 1 114 ? 2.227 0.991 -5.496 1.00 46.19 114 GLU A CA 1
ATOM 864 C C . GLU A 1 114 ? 3.034 1.626 -4.379 1.00 46.19 114 GLU A C 1
ATOM 866 O O . GLU A 1 114 ? 2.726 2.699 -3.861 1.00 46.19 114 GLU A O 1
ATOM 871 N N . THR A 1 115 ? 3.992 0.863 -3.871 1.00 48.38 115 THR A N 1
ATOM 872 C CA . THR A 1 115 ? 5.045 1.363 -3.032 1.00 48.38 115 THR A CA 1
ATOM 873 C C . THR A 1 115 ? 5.759 2.378 -3.912 1.00 48.38 115 THR A C 1
ATOM 875 O O . THR A 1 115 ? 6.729 2.085 -4.601 1.00 48.38 115 THR A O 1
ATOM 878 N N . GLY A 1 116 ? 5.287 3.625 -3.871 1.00 45.72 116 GLY A N 1
ATOM 879 C CA . GLY A 1 116 ? 6.027 4.796 -4.339 1.00 45.72 116 GLY A CA 1
ATOM 880 C C . GLY A 1 116 ? 7.374 4.937 -3.619 1.00 45.72 116 GLY A C 1
ATOM 881 O O . GLY A 1 116 ? 8.199 5.759 -3.998 1.00 45.72 116 GLY A O 1
ATOM 882 N N . VAL A 1 117 ? 7.622 4.097 -2.611 1.00 50.12 117 VAL A N 1
ATOM 883 C CA . VAL A 1 117 ? 8.921 3.885 -1.979 1.00 50.12 117 VAL A CA 1
ATOM 884 C C . VAL A 1 117 ? 9.799 2.912 -2.789 1.00 50.12 117 VAL A C 1
ATOM 886 O O . VAL A 1 117 ? 10.992 3.160 -2.934 1.00 50.12 117 VAL A O 1
ATOM 889 N N . ASP A 1 118 ? 9.234 1.888 -3.440 1.00 47.62 118 ASP A N 1
ATOM 890 C CA . ASP A 1 118 ? 10.013 0.890 -4.184 1.00 47.62 118 ASP A CA 1
ATOM 891 C C . ASP A 1 118 ? 10.297 1.297 -5.632 1.00 47.62 118 ASP A C 1
ATOM 893 O O . ASP A 1 118 ? 11.309 0.874 -6.166 1.00 47.62 118 ASP A O 1
ATOM 897 N N . ALA A 1 119 ? 9.517 2.157 -6.294 1.00 48.69 119 ALA A N 1
ATOM 898 C CA . ALA A 1 119 ? 9.880 2.599 -7.651 1.00 48.69 119 ALA A CA 1
ATOM 899 C C . ALA A 1 119 ? 11.178 3.441 -7.662 1.00 48.69 119 ALA A C 1
ATOM 901 O O . ALA A 1 119 ? 12.023 3.289 -8.550 1.00 48.69 119 ALA A O 1
ATOM 902 N N . ALA A 1 120 ? 11.389 4.276 -6.637 1.00 50.56 120 ALA A N 1
ATOM 903 C CA . ALA A 1 120 ? 12.622 5.046 -6.460 1.00 50.56 120 ALA A CA 1
ATOM 904 C C . ALA A 1 120 ? 13.786 4.179 -5.936 1.00 50.56 120 ALA A C 1
ATOM 906 O O . ALA A 1 120 ? 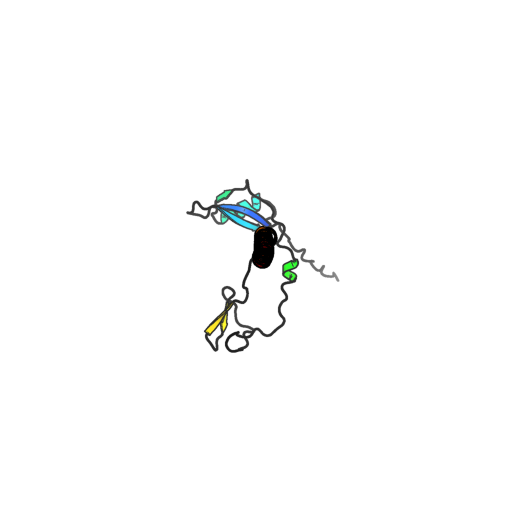14.939 4.369 -6.338 1.00 50.56 120 ALA A O 1
ATOM 907 N N . GLU A 1 121 ? 13.501 3.190 -5.085 1.00 51.47 121 GLU A N 1
ATOM 908 C CA . GLU A 1 121 ? 14.515 2.296 -4.519 1.00 51.47 121 GLU A CA 1
ATOM 909 C C . GLU A 1 121 ? 14.909 1.157 -5.478 1.00 51.47 121 GLU A C 1
ATOM 911 O O . GLU A 1 121 ? 16.074 0.770 -5.541 1.00 51.47 121 GLU A O 1
ATOM 916 N N . GLN A 1 122 ? 14.004 0.704 -6.346 1.00 48.50 122 GLN A N 1
ATOM 917 C CA . GLN A 1 122 ? 14.248 -0.266 -7.420 1.00 48.50 122 GLN A CA 1
ATOM 918 C C . GLN A 1 122 ? 14.920 0.393 -8.637 1.00 48.50 122 GLN A C 1
ATOM 920 O O . GLN A 1 122 ? 15.729 -0.253 -9.311 1.00 48.50 122 GLN A O 1
ATOM 925 N N . ALA A 1 123 ? 14.719 1.701 -8.850 1.00 50.44 123 ALA A N 1
ATOM 926 C CA . ALA A 1 123 ? 15.563 2.509 -9.733 1.00 50.44 123 ALA A CA 1
ATOM 927 C C . ALA A 1 123 ? 16.991 2.695 -9.174 1.00 50.44 123 ALA A C 1
ATOM 929 O O . ALA A 1 123 ? 17.952 2.676 -9.945 1.00 50.44 123 ALA A O 1
ATOM 930 N N . ARG A 1 124 ? 17.170 2.783 -7.845 1.00 53.50 124 ARG A N 1
ATOM 931 C CA . ARG A 1 124 ? 18.499 2.763 -7.189 1.00 53.50 124 ARG A CA 1
ATOM 932 C C . ARG A 1 124 ? 19.113 1.361 -7.075 1.00 53.50 124 ARG A C 1
ATOM 934 O O . ARG A 1 124 ? 20.333 1.227 -6.999 1.00 53.50 124 ARG A O 1
ATOM 941 N N . GLY A 1 125 ? 18.290 0.315 -7.108 1.00 44.31 125 GLY A N 1
ATOM 942 C CA . GLY A 1 125 ? 18.677 -1.089 -6.965 1.00 44.31 125 GLY A CA 1
ATOM 943 C C . GLY A 1 125 ? 19.104 -1.780 -8.261 1.00 44.31 125 GLY A C 1
ATOM 944 O O . GLY A 1 125 ? 19.561 -2.927 -8.219 1.00 44.31 125 GLY A O 1
ATOM 945 N N . ARG A 1 126 ? 19.025 -1.108 -9.418 1.00 49.09 126 ARG A N 1
ATOM 946 C CA . ARG A 1 126 ? 19.601 -1.595 -10.681 1.00 49.09 126 ARG A CA 1
ATOM 947 C C . ARG A 1 126 ? 21.123 -1.448 -10.618 1.00 49.09 126 ARG A C 1
ATOM 949 O O . ARG A 1 126 ? 21.704 -0.559 -11.226 1.00 49.09 126 ARG A O 1
ATOM 956 N N . ARG A 1 127 ? 21.759 -2.307 -9.809 1.00 56.06 127 ARG A N 1
ATOM 957 C CA . ARG A 1 127 ? 23.198 -2.327 -9.510 1.00 56.06 127 ARG A CA 1
ATOM 958 C C . ARG A 1 127 ? 24.001 -2.118 -10.807 1.00 56.06 127 ARG A C 1
ATOM 960 O O . ARG A 1 127 ? 24.132 -3.075 -11.578 1.00 56.06 127 ARG A O 1
ATOM 967 N N . PRO A 1 128 ? 24.609 -0.936 -11.039 1.00 54.84 128 PRO A N 1
ATOM 968 C CA . PRO A 1 128 ? 25.420 -0.687 -12.236 1.00 54.84 128 PRO A CA 1
ATOM 969 C C . PRO A 1 128 ? 26.607 -1.662 -12.345 1.00 54.84 128 PRO A C 1
ATOM 971 O O . PRO A 1 128 ? 27.169 -1.869 -13.418 1.00 54.84 128 PRO A O 1
ATOM 974 N N . GLY A 1 129 ? 26.937 -2.358 -11.251 1.00 56.34 129 GLY A N 1
ATOM 975 C CA . GLY A 1 129 ? 27.958 -3.395 -11.212 1.00 56.34 129 GLY A CA 1
ATOM 976 C C . GLY A 1 129 ? 27.718 -4.603 -12.125 1.00 56.34 129 GLY A C 1
ATOM 977 O O . GLY A 1 129 ? 28.690 -5.275 -12.449 1.00 56.34 129 GLY A O 1
ATOM 978 N N . ALA A 1 130 ? 26.490 -4.913 -12.563 1.00 71.81 130 ALA A N 1
ATOM 979 C CA . ALA A 1 130 ? 26.275 -6.049 -13.472 1.00 71.81 130 ALA A CA 1
ATOM 980 C C . ALA A 1 130 ? 26.807 -5.758 -14.886 1.00 71.81 130 ALA A C 1
ATOM 982 O O . ALA A 1 130 ? 27.523 -6.580 -15.456 1.00 71.81 130 ALA A O 1
ATOM 983 N N . ILE A 1 131 ? 26.529 -4.558 -15.404 1.00 77.88 131 ILE A N 1
ATOM 984 C CA . ILE A 1 131 ? 27.017 -4.113 -16.714 1.00 77.88 131 ILE A CA 1
ATOM 985 C C . ILE A 1 131 ? 28.536 -3.934 -16.658 1.00 77.88 131 ILE A C 1
ATOM 987 O O . ILE A 1 131 ? 29.244 -4.456 -17.514 1.00 77.88 131 ILE A O 1
ATOM 991 N N . VAL A 1 132 ? 29.058 -3.305 -15.599 1.00 81.81 132 VAL A N 1
ATOM 992 C CA . VAL A 1 132 ? 30.510 -3.129 -15.418 1.00 81.81 132 VAL A CA 1
ATOM 993 C C . VAL A 1 132 ? 31.233 -4.478 -15.333 1.00 81.81 132 VAL A C 1
ATOM 995 O O . VAL A 1 132 ? 32.245 -4.668 -16.001 1.00 81.81 132 VAL A O 1
ATOM 998 N N . LYS A 1 133 ? 30.702 -5.463 -14.592 1.00 83.25 133 LYS A N 1
ATOM 999 C CA . LYS A 1 133 ? 31.290 -6.816 -14.533 1.00 83.25 133 LYS A CA 1
ATOM 1000 C C . LYS A 1 133 ? 31.288 -7.517 -15.890 1.00 83.25 133 LYS A C 1
ATOM 1002 O O . LYS A 1 133 ? 32.233 -8.245 -16.189 1.00 83.25 133 LYS A O 1
ATOM 1007 N N . LEU A 1 134 ? 30.248 -7.319 -16.699 1.00 89.50 134 LEU A N 1
ATOM 1008 C CA . LEU A 1 134 ? 30.157 -7.915 -18.029 1.00 89.50 134 LEU A CA 1
ATOM 1009 C C . LEU A 1 134 ? 31.164 -7.276 -18.997 1.00 89.50 134 LEU A C 1
ATOM 1011 O O . LEU A 1 134 ? 31.876 -7.997 -19.691 1.00 89.50 134 LEU A O 1
ATOM 1015 N N . VAL A 1 135 ? 31.303 -5.949 -18.963 1.00 92.25 135 VAL A N 1
ATOM 1016 C CA . VAL A 1 135 ? 32.296 -5.209 -19.759 1.00 92.25 135 VAL A CA 1
ATOM 1017 C C . VAL A 1 135 ? 33.724 -5.602 -19.374 1.00 92.25 135 VAL A C 1
ATOM 1019 O O . VAL A 1 135 ? 34.532 -5.893 -20.252 1.00 92.25 135 VAL A O 1
ATOM 1022 N N . VAL A 1 136 ? 34.033 -5.697 -18.077 1.00 94.06 136 VAL A N 1
ATOM 1023 C CA . VAL A 1 136 ? 35.364 -6.118 -17.607 1.00 94.06 136 VAL A CA 1
ATOM 1024 C C . VAL A 1 136 ? 35.688 -7.543 -18.065 1.00 94.06 136 VAL A C 1
ATOM 1026 O O . VAL A 1 136 ? 36.792 -7.789 -18.544 1.00 94.06 136 VAL A O 1
ATOM 1029 N N . ARG A 1 137 ? 34.733 -8.481 -17.988 1.00 95.00 137 ARG A N 1
ATOM 1030 C CA . ARG A 1 137 ? 34.935 -9.855 -18.484 1.00 95.00 137 ARG A CA 1
ATOM 1031 C C . ARG A 1 137 ? 35.191 -9.903 -19.991 1.00 95.00 137 ARG A C 1
ATOM 1033 O O . ARG A 1 137 ? 36.080 -10.634 -20.415 1.00 95.00 137 ARG A O 1
ATOM 1040 N N . MET A 1 138 ? 34.460 -9.112 -20.778 1.00 96.12 138 MET A N 1
ATOM 1041 C CA . MET A 1 138 ? 34.679 -9.000 -22.226 1.00 96.12 138 MET A CA 1
ATOM 1042 C C . MET A 1 138 ? 36.073 -8.448 -22.550 1.00 96.12 138 MET A C 1
ATOM 1044 O O . MET A 1 138 ? 36.768 -9.005 -23.396 1.00 96.12 138 MET A O 1
ATOM 1048 N N . LEU A 1 139 ? 36.511 -7.402 -21.843 1.00 97.12 139 LEU A N 1
ATOM 1049 C CA . LEU A 1 139 ? 37.823 -6.785 -22.054 1.00 97.12 139 LEU A CA 1
ATOM 1050 C C . LEU A 1 139 ? 38.972 -7.757 -21.740 1.00 97.12 139 LEU A C 1
ATOM 1052 O O . LEU A 1 139 ? 39.914 -7.878 -22.520 1.00 97.12 139 LEU A O 1
ATOM 1056 N N . VAL A 1 140 ? 38.878 -8.483 -20.621 1.00 96.81 140 VAL A N 1
ATOM 1057 C CA . VAL A 1 140 ? 39.878 -9.491 -20.231 1.00 96.81 140 VAL A CA 1
ATOM 1058 C C . VAL A 1 140 ? 39.928 -10.635 -21.246 1.00 96.81 140 VAL A C 1
ATOM 1060 O O . VAL A 1 140 ? 41.016 -11.046 -21.645 1.00 96.81 140 VAL A O 1
ATOM 1063 N N . GLY A 1 141 ? 38.767 -11.114 -21.707 1.00 97.00 141 GLY A N 1
ATOM 1064 C CA . GLY A 1 141 ? 38.694 -12.141 -22.747 1.00 97.00 141 GLY A CA 1
ATOM 1065 C C . GLY A 1 141 ? 39.351 -11.697 -24.057 1.00 97.00 141 GLY A C 1
ATOM 1066 O O . GLY A 1 141 ? 40.132 -12.448 -24.635 1.00 97.00 141 GLY A O 1
ATOM 1067 N N . LEU A 1 142 ? 39.102 -10.457 -24.487 1.00 97.75 142 LEU A N 1
ATOM 1068 C CA . LEU A 1 142 ? 39.701 -9.887 -25.696 1.00 97.75 142 LEU A CA 1
ATOM 1069 C C . LEU A 1 142 ? 41.231 -9.790 -25.597 1.00 97.75 142 LEU A C 1
ATOM 1071 O O . LEU A 1 142 ? 41.931 -10.176 -26.531 1.00 97.75 142 LEU A O 1
ATOM 1075 N N . LEU A 1 143 ? 41.757 -9.315 -24.464 1.00 97.81 143 LEU A N 1
ATOM 1076 C CA . LEU A 1 143 ? 43.203 -9.210 -24.235 1.00 97.81 143 LEU A CA 1
ATOM 1077 C C . LEU A 1 143 ? 43.892 -10.579 -24.246 1.00 97.81 143 LEU A C 1
ATOM 1079 O O . LEU A 1 143 ? 44.964 -10.717 -24.833 1.00 97.81 143 LEU A O 1
ATOM 1083 N N . ALA A 1 144 ? 43.271 -11.600 -23.649 1.00 97.19 144 ALA A N 1
ATOM 1084 C CA . ALA A 1 144 ? 43.797 -12.964 -23.676 1.00 97.19 144 ALA A CA 1
ATOM 1085 C C . ALA A 1 144 ? 43.859 -13.526 -25.107 1.00 97.19 144 ALA A C 1
ATOM 1087 O O . ALA A 1 144 ? 44.845 -14.160 -25.484 1.00 97.19 144 ALA A O 1
ATOM 1088 N N . LEU A 1 145 ? 42.835 -13.248 -25.918 1.00 97.81 145 LEU A N 1
ATOM 1089 C CA . LEU A 1 145 ? 42.749 -13.697 -27.309 1.00 97.81 145 LEU A CA 1
ATOM 1090 C C . LEU A 1 145 ? 43.819 -13.022 -28.183 1.00 97.81 145 LEU A C 1
ATOM 1092 O O . LEU A 1 145 ? 44.506 -13.697 -28.948 1.00 97.81 145 LEU A O 1
ATOM 1096 N N . LEU A 1 146 ? 44.032 -11.715 -28.003 1.00 97.69 146 LEU A N 1
ATOM 1097 C CA . LEU A 1 146 ? 45.119 -10.979 -28.656 1.00 97.69 146 LEU A CA 1
ATOM 1098 C C . LEU A 1 146 ? 46.499 -11.512 -28.246 1.00 97.69 146 LEU A C 1
ATOM 1100 O O . LEU A 1 146 ? 47.356 -11.709 -29.104 1.00 97.69 146 LEU A O 1
ATOM 1104 N N . GLY A 1 147 ? 46.707 -11.799 -26.958 1.00 97.31 147 GLY A N 1
ATOM 1105 C CA . GLY A 1 147 ? 47.954 -12.389 -26.467 1.00 97.31 147 GLY A CA 1
ATOM 1106 C C . GLY A 1 147 ? 48.247 -13.755 -27.094 1.00 97.31 147 GLY A C 1
ATOM 1107 O O . GLY A 1 147 ? 49.357 -13.990 -27.571 1.00 97.31 147 GLY A O 1
ATOM 1108 N N . ALA A 1 148 ? 47.243 -14.634 -27.164 1.00 97.81 148 ALA A N 1
ATOM 1109 C CA . ALA A 1 148 ? 47.368 -15.939 -27.813 1.00 97.81 148 ALA A CA 1
ATOM 1110 C C . ALA A 1 148 ? 47.678 -15.815 -29.315 1.00 97.81 148 ALA A C 1
ATOM 1112 O O . ALA A 1 148 ? 48.503 -16.560 -29.842 1.00 97.81 148 ALA A O 1
ATOM 1113 N N . PHE A 1 149 ? 47.060 -14.847 -29.996 1.00 97.88 149 PHE A N 1
ATOM 1114 C CA . PHE A 1 149 ? 47.307 -14.580 -31.411 1.00 97.88 149 PHE A CA 1
ATOM 1115 C C . PHE A 1 149 ? 48.751 -14.126 -31.675 1.00 97.88 149 PHE A C 1
ATOM 1117 O O . PHE A 1 149 ? 49.410 -14.656 -32.569 1.00 97.88 149 PHE A O 1
ATOM 1124 N N . VAL A 1 150 ? 49.275 -13.198 -30.868 1.00 97.88 150 VAL A N 1
ATOM 1125 C CA . VAL A 1 150 ? 50.670 -12.734 -30.978 1.00 97.88 150 VAL A CA 1
ATOM 1126 C C . VAL A 1 150 ? 51.655 -13.873 -30.709 1.00 97.88 150 VAL A C 1
ATOM 1128 O O . VAL A 1 150 ? 52.633 -14.019 -31.441 1.00 97.88 150 VAL A O 1
ATOM 1131 N N . LEU A 1 151 ? 51.384 -14.717 -29.709 1.00 97.56 151 LEU A N 1
ATOM 1132 C CA . LEU A 1 151 ? 52.208 -15.890 -29.409 1.00 97.56 151 LEU A CA 1
ATOM 1133 C C . LEU A 1 151 ? 52.245 -16.873 -30.590 1.00 97.56 151 LEU A C 1
ATOM 1135 O O . LEU A 1 151 ? 53.318 -17.337 -30.968 1.00 97.56 151 LEU A O 1
ATOM 1139 N N . LEU A 1 152 ? 51.090 -17.168 -31.194 1.00 97.81 152 LEU A N 1
ATOM 1140 C CA . LEU A 1 152 ? 50.997 -18.037 -32.371 1.00 97.81 152 LEU A CA 1
ATOM 1141 C C . LEU A 1 152 ? 51.775 -17.469 -33.558 1.00 97.81 152 LEU A C 1
ATOM 1143 O O . LEU A 1 152 ? 52.522 -18.202 -34.205 1.00 97.81 152 LEU A O 1
ATOM 1147 N N . MET A 1 153 ? 51.647 -16.165 -33.814 1.00 97.81 153 MET A N 1
ATOM 1148 C CA . MET A 1 153 ? 52.413 -15.491 -34.862 1.00 97.81 153 MET A CA 1
ATOM 1149 C C . MET A 1 153 ? 53.917 -15.611 -34.613 1.00 97.81 153 MET A C 1
ATOM 1151 O O . MET A 1 153 ? 54.661 -15.984 -35.519 1.00 97.81 153 MET A O 1
ATOM 1155 N N . PHE A 1 154 ? 54.364 -15.388 -33.378 1.00 97.56 154 PHE A N 1
ATOM 1156 C CA . PHE A 1 154 ? 55.770 -15.526 -33.012 1.00 97.56 154 PHE A CA 1
ATOM 1157 C C . PHE A 1 154 ? 56.284 -16.959 -33.208 1.00 97.56 154 PHE A C 1
ATOM 1159 O O . PHE A 1 154 ? 57.306 -17.160 -33.859 1.00 97.56 154 PHE A O 1
ATOM 1166 N N . LEU A 1 155 ? 55.552 -17.965 -32.721 1.00 97.31 155 LEU A N 1
ATOM 1167 C CA . LEU A 1 155 ? 55.911 -19.376 -32.899 1.00 97.31 155 LEU A CA 1
ATOM 1168 C C . LEU A 1 155 ? 55.984 -19.768 -34.378 1.00 97.31 155 LEU A C 1
ATOM 1170 O O . LEU A 1 155 ? 56.913 -20.465 -34.778 1.00 97.31 155 LEU A O 1
ATOM 1174 N N . SER A 1 156 ? 55.045 -19.287 -35.199 1.00 96.81 156 SER A N 1
ATOM 1175 C CA . SER A 1 156 ? 55.063 -19.544 -36.641 1.00 96.81 156 SER A CA 1
ATOM 1176 C C . SER A 1 156 ? 56.285 -18.929 -37.332 1.00 96.81 156 SER A C 1
ATOM 1178 O O . SER A 1 156 ? 56.897 -19.578 -38.174 1.00 96.81 156 SER A O 1
ATOM 1180 N N . ALA A 1 157 ? 56.696 -17.722 -36.931 1.00 96.38 157 ALA A N 1
ATOM 1181 C CA . ALA A 1 157 ? 57.877 -17.057 -37.476 1.00 96.38 157 ALA A CA 1
ATOM 1182 C C . ALA A 1 157 ? 59.180 -17.771 -37.083 1.00 96.38 157 ALA A C 1
ATOM 1184 O O . ALA A 1 157 ? 60.078 -17.925 -37.911 1.00 96.38 157 ALA A O 1
ATOM 1185 N N . VAL A 1 158 ? 59.267 -18.249 -35.837 1.00 96.69 158 VAL A N 1
ATOM 1186 C CA . VAL A 1 158 ? 60.404 -19.049 -35.365 1.00 96.69 158 VAL A CA 1
ATOM 1187 C C . VAL A 1 158 ? 60.490 -20.364 -36.137 1.00 96.69 158 VAL A C 1
ATOM 1189 O O . VAL A 1 158 ? 61.559 -20.687 -36.637 1.00 96.69 158 VAL A O 1
ATOM 1192 N N . LEU A 1 159 ? 59.376 -21.086 -36.302 1.00 96.50 159 LEU A N 1
ATOM 1193 C CA . LEU A 1 159 ? 59.343 -22.346 -37.058 1.00 96.50 159 LEU A CA 1
ATOM 1194 C C . LEU A 1 159 ? 59.744 -22.181 -38.527 1.00 96.50 159 LEU A C 1
ATOM 1196 O O . LEU A 1 159 ? 60.338 -23.091 -39.083 1.00 96.50 159 LEU A O 1
ATOM 1200 N N . LEU A 1 160 ? 59.441 -21.038 -39.146 1.00 95.50 160 LEU A N 1
ATOM 1201 C CA . LEU A 1 160 ? 59.854 -20.728 -40.520 1.00 95.50 160 LEU A CA 1
ATOM 1202 C C . LEU A 1 160 ? 61.335 -20.339 -40.648 1.00 95.50 160 LEU A C 1
ATOM 1204 O O . LEU A 1 160 ? 61.848 -20.272 -41.761 1.00 95.50 160 LEU A O 1
ATOM 1208 N N . SER A 1 161 ? 62.000 -20.027 -39.535 1.00 92.62 161 SER A N 1
ATOM 1209 C CA . SER A 1 161 ? 63.413 -19.624 -39.516 1.00 92.62 161 SER A CA 1
ATOM 1210 C C . SER A 1 161 ? 64.377 -20.802 -39.319 1.00 92.62 161 SER A C 1
ATOM 1212 O O . SER A 1 161 ? 65.584 -20.612 -39.471 1.00 92.62 161 SER A O 1
ATOM 1214 N N . PHE A 1 162 ? 63.858 -21.980 -38.961 1.00 89.56 162 PHE A N 1
ATOM 1215 C CA . PHE A 1 162 ? 64.597 -23.241 -38.837 1.00 89.56 162 PHE A CA 1
ATOM 1216 C C . PHE A 1 162 ? 64.385 -24.116 -40.073 1.00 89.56 162 PHE A C 1
ATOM 1218 O O . PHE A 1 162 ? 65.358 -24.804 -40.455 1.00 89.56 162 PHE A O 1
#

pLDDT: mean 79.08, std 19.47, range [41.47, 97.88]

Radius of gyration: 32.6 Å; chains: 1; bounding box: 106×56×66 Å